Protein AF-A0A1Y4W9P8-F1 (afdb_monomer)

Radius of gyration: 13.38 Å; Cα contacts (8 Å, |Δi|>4): 61; chains: 1; bounding box: 32×14×40 Å

pLDDT: mean 83.66, std 8.7, range [52.19, 92.06]

Solvent-accessible surface area (backbone atoms only — not comparable to full-atom values): 3007 Å² total; per-residue (Å²): 115,66,68,62,53,52,32,52,52,19,48,51,42,16,52,52,12,51,50,38,34,52,50,26,50,54,28,53,77,68,66,76,44,53,74,67,54,34,50,51,37,34,52,51,11,48,50,34,24,54,50,14,28,45,78,32,67,74,47,133

Mean predicted aligned error: 5.36 Å

Secondary structure (DSSP, 8-state):
-HHHHHHHHHHHHHHHHHHHHHHHHHHHHTT-S-HHHHHHHHHHHHHHHHHHHHHTTS--

Nearest PDB structures (foldseek):
  2p22-assembly1_B  TM=8.937E-01  e=6.405E+00  Saccharomyces cerevisiae
  6s1k-assembly1_K  TM=5.096E-01  e=6.797E+00  Escherichia coli str. K-12 substr. MG1655star
  7a0g-as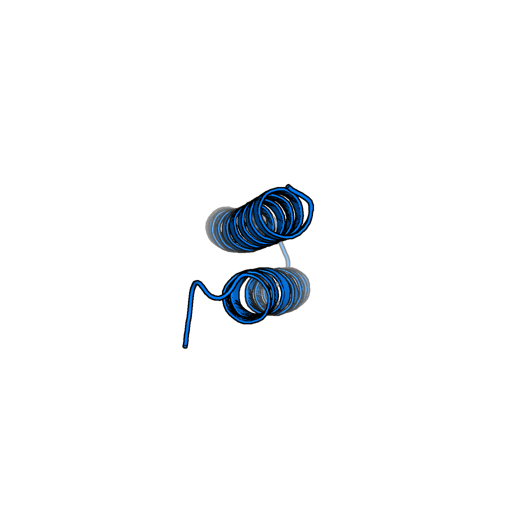sembly1_FFF  TM=4.309E-01  e=5.689E+00  Serratia marcescens

Foldseek 3Di:
DVLVVLLVVLVVQLVVLVVLLVVLVVCVVVVVDDPVRSVVSNVSSCCSNVVSCVSSVVDD

Sequence (60 aa):
MRAKKFRTICGIVACAGLFLMLGAAGGSDTGTLDLREIFWMTLLGLGLFAGGCYLGGYIE

Structure (mmCIF, N/CA/C/O backbone):
data_AF-A0A1Y4W9P8-F1
#
_entry.id   AF-A0A1Y4W9P8-F1
#
loop_
_atom_site.group_PDB
_atom_site.id
_atom_site.type_symbol
_atom_site.label_atom_id
_atom_site.label_alt_id
_atom_site.label_comp_id
_atom_site.label_asym_id
_atom_site.label_entity_id
_atom_site.label_seq_id
_atom_site.pdbx_PDB_ins_code
_atom_site.Cartn_x
_atom_site.Cartn_y
_atom_site.Cartn_z
_atom_site.occupancy
_atom_site.B_iso_or_equiv
_atom_site.auth_seq_id
_atom_site.auth_comp_id
_atom_site.auth_asym_id
_atom_site.auth_atom_id
_atom_site.pdbx_PDB_model_num
ATOM 1 N N . MET A 1 1 ? -10.588 1.347 22.179 1.00 52.19 1 MET A N 1
ATOM 2 C CA . MET A 1 1 ? -9.194 1.534 21.693 1.00 52.19 1 MET A CA 1
ATOM 3 C C . MET A 1 1 ? -8.800 0.650 20.499 1.00 52.19 1 MET A C 1
ATOM 5 O O . MET A 1 1 ? -8.063 1.143 19.654 1.00 52.19 1 MET A O 1
ATOM 9 N N . ARG A 1 2 ? -9.254 -0.615 20.377 1.00 60.81 2 ARG A N 1
ATOM 10 C CA . ARG A 1 2 ? -8.843 -1.511 19.265 1.00 60.81 2 ARG A CA 1
ATOM 11 C C . ARG A 1 2 ? -9.277 -1.040 17.869 1.00 60.81 2 ARG A C 1
ATOM 13 O O . ARG A 1 2 ? -8.454 -1.056 16.965 1.00 60.81 2 ARG A O 1
ATOM 20 N N . ALA A 1 3 ? -10.505 -0.539 17.715 1.00 65.00 3 ALA A N 1
ATOM 21 C CA . ALA A 1 3 ? -11.007 -0.046 16.426 1.00 65.00 3 ALA A CA 1
ATOM 22 C C . ALA A 1 3 ? -10.187 1.136 15.873 1.00 65.00 3 ALA A C 1
ATOM 24 O O . ALA A 1 3 ? -9.902 1.194 14.683 1.00 65.00 3 ALA A O 1
ATOM 25 N N . LYS A 1 4 ? -9.716 2.038 16.749 1.00 69.38 4 LYS A N 1
ATOM 26 C CA . LYS A 1 4 ? -8.866 3.171 16.350 1.00 69.38 4 LYS A CA 1
ATOM 27 C C . LYS A 1 4 ? -7.502 2.701 15.825 1.00 69.38 4 LYS A C 1
ATOM 29 O O . LYS A 1 4 ? -7.038 3.212 14.816 1.00 69.38 4 LYS A O 1
ATOM 34 N N . LYS A 1 5 ? -6.902 1.689 16.471 1.00 74.94 5 LYS A N 1
ATOM 35 C CA . LYS A 1 5 ? -5.654 1.057 16.007 1.00 74.94 5 LYS A CA 1
ATOM 36 C C . LYS A 1 5 ? -5.844 0.330 14.674 1.00 74.94 5 LYS A C 1
ATOM 38 O O . LYS A 1 5 ? -4.995 0.451 13.803 1.00 74.94 5 LYS A O 1
ATOM 43 N N . PHE A 1 6 ? -6.962 -0.376 14.505 1.00 79.31 6 PHE A N 1
ATOM 44 C CA . PHE A 1 6 ? -7.285 -1.083 13.263 1.00 79.31 6 PHE A CA 1
ATOM 45 C C . PHE A 1 6 ? -7.414 -0.122 12.075 1.00 79.31 6 PHE A C 1
ATOM 47 O O . PHE A 1 6 ? -6.840 -0.357 11.016 1.00 79.31 6 PHE A O 1
ATOM 54 N N . ARG A 1 7 ? -8.073 1.018 12.300 1.00 80.56 7 ARG A N 1
ATOM 55 C CA . ARG A 1 7 ? -8.214 2.086 11.310 1.00 80.56 7 ARG A CA 1
ATOM 56 C C . ARG A 1 7 ? -6.867 2.685 10.902 1.00 80.56 7 ARG A C 1
ATOM 58 O O . ARG A 1 7 ? -6.598 2.837 9.719 1.00 80.56 7 ARG A O 1
ATOM 65 N N . THR A 1 8 ? -5.988 2.936 11.874 1.00 84.44 8 THR A N 1
ATOM 66 C CA . THR A 1 8 ? -4.615 3.392 11.612 1.00 84.44 8 THR A CA 1
ATOM 67 C C . THR A 1 8 ? -3.815 2.382 10.792 1.00 84.44 8 THR A C 1
ATOM 69 O O . THR A 1 8 ? -3.148 2.785 9.849 1.00 84.44 8 THR A O 1
ATOM 72 N N . ILE A 1 9 ? -3.894 1.085 11.104 1.00 87.75 9 ILE A N 1
ATOM 73 C CA . ILE A 1 9 ? -3.197 0.044 10.330 1.00 87.75 9 ILE A CA 1
ATOM 74 C C . ILE A 1 9 ? -3.724 0.009 8.892 1.00 87.75 9 ILE A C 1
ATOM 7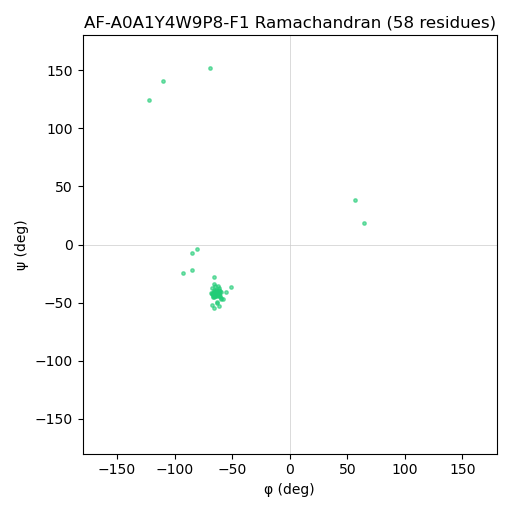6 O O . ILE A 1 9 ? -2.930 -0.007 7.959 1.00 87.75 9 ILE A O 1
ATOM 80 N N . CYS A 1 10 ? -5.043 0.080 8.705 1.00 86.19 10 CYS A N 1
ATOM 81 C CA . CYS A 1 10 ? -5.656 0.156 7.379 1.00 86.19 10 CYS A CA 1
ATOM 82 C C . CYS A 1 10 ? -5.202 1.398 6.595 1.00 86.19 10 CYS A C 1
ATOM 84 O O . CYS A 1 10 ? -4.886 1.292 5.414 1.00 86.19 10 CYS A O 1
ATOM 86 N N . GLY A 1 11 ? -5.075 2.551 7.259 1.00 86.50 11 GLY A N 1
ATOM 87 C CA . GLY A 1 11 ? -4.513 3.762 6.656 1.00 86.50 11 GLY A CA 1
ATOM 88 C C . GLY A 1 11 ? -3.037 3.618 6.266 1.00 86.50 11 GLY A C 1
ATOM 89 O O . GLY A 1 11 ? -2.643 4.068 5.195 1.00 86.50 11 GLY A O 1
ATOM 90 N N . ILE A 1 12 ? -2.220 2.944 7.086 1.00 90.50 12 ILE A N 1
ATOM 91 C CA . ILE A 1 12 ? -0.811 2.653 6.761 1.00 90.50 12 ILE A CA 1
ATOM 92 C C . ILE A 1 12 ? -0.721 1.722 5.548 1.00 90.50 12 ILE A C 1
ATOM 94 O O . ILE A 1 12 ? 0.073 1.974 4.646 1.00 90.50 12 ILE A O 1
ATOM 98 N N . VAL A 1 13 ? -1.552 0.677 5.505 1.00 89.38 13 VAL A N 1
ATOM 99 C CA . VAL A 1 13 ? -1.637 -0.259 4.374 1.00 89.38 13 VAL A CA 1
ATOM 100 C C . VAL A 1 13 ? -2.065 0.467 3.100 1.00 89.38 13 VAL A C 1
ATOM 102 O O . VAL A 1 13 ? -1.464 0.250 2.048 1.00 89.38 13 VAL A O 1
ATOM 105 N N . ALA A 1 14 ? -3.033 1.381 3.197 1.00 89.75 14 ALA A N 1
ATOM 106 C CA . ALA A 1 14 ? -3.435 2.195 2.062 1.00 89.75 14 ALA A CA 1
ATOM 107 C C . ALA A 1 14 ? -2.281 3.089 1.578 1.00 89.75 14 ALA A C 1
ATOM 109 O O . ALA A 1 14 ? -1.915 3.039 0.406 1.00 89.75 14 ALA A O 1
ATOM 110 N N . CYS A 1 15 ? -1.625 3.830 2.478 1.00 90.81 15 CYS A N 1
ATOM 111 C CA . CYS A 1 15 ? -0.443 4.627 2.134 1.00 90.81 15 CYS A CA 1
ATOM 112 C C . CYS A 1 15 ? 0.667 3.792 1.479 1.00 90.81 15 CYS A C 1
ATOM 114 O O . CYS A 1 15 ? 1.269 4.243 0.508 1.00 90.81 15 CYS A O 1
ATOM 116 N N . ALA A 1 16 ? 0.922 2.576 1.967 1.00 91.44 16 ALA A N 1
ATOM 117 C CA . ALA A 1 16 ? 1.898 1.670 1.365 1.00 91.44 1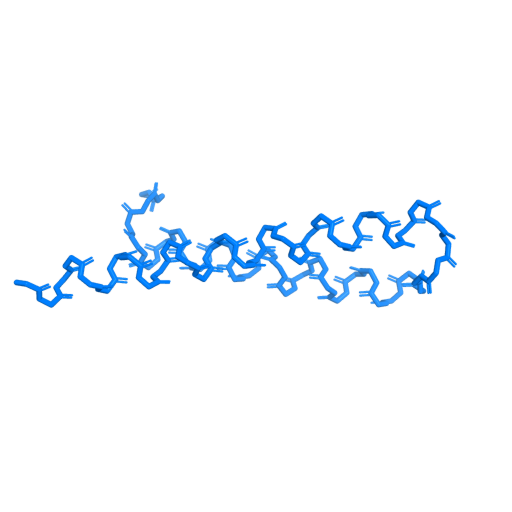6 ALA A CA 1
ATOM 118 C C . ALA A 1 16 ? 1.503 1.261 -0.066 1.00 91.44 16 ALA A C 1
ATOM 120 O O . ALA A 1 16 ? 2.351 1.265 -0.957 1.00 91.44 16 ALA A O 1
ATOM 121 N N . GLY A 1 17 ? 0.217 0.979 -0.312 1.00 89.50 17 GLY A N 1
ATOM 122 C CA . GLY A 1 17 ? -0.308 0.713 -1.656 1.00 89.50 17 GLY A CA 1
ATOM 123 C C . GLY A 1 17 ? -0.144 1.899 -2.613 1.00 89.50 17 GLY A C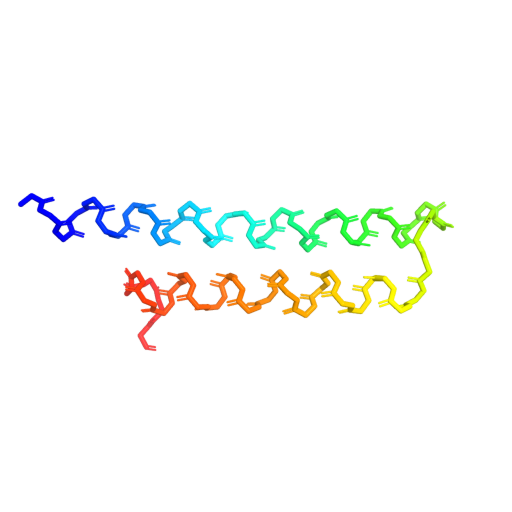 1
ATOM 124 O O . GLY A 1 17 ? 0.246 1.719 -3.766 1.00 89.50 17 GLY A O 1
ATOM 125 N N . LEU A 1 18 ? -0.351 3.123 -2.121 1.00 89.19 18 LEU A N 1
ATOM 126 C CA . LEU A 1 18 ? -0.143 4.351 -2.895 1.00 89.19 18 LEU A CA 1
ATOM 127 C C . LEU A 1 18 ? 1.343 4.595 -3.219 1.00 89.19 18 LEU A C 1
ATOM 129 O O . LEU A 1 18 ? 1.684 5.026 -4.318 1.00 89.19 18 LEU A O 1
ATOM 133 N N . PHE A 1 19 ? 2.241 4.283 -2.285 1.00 90.19 19 PHE A N 1
ATOM 134 C CA . PHE A 1 19 ? 3.686 4.355 -2.519 1.00 90.19 19 PHE A CA 1
ATOM 135 C C . PHE A 1 19 ? 4.160 3.337 -3.560 1.00 90.19 19 PHE A C 1
ATOM 137 O O . PHE A 1 19 ? 4.996 3.673 -4.396 1.00 90.19 19 PHE A O 1
ATOM 144 N N . LEU A 1 20 ? 3.607 2.120 -3.551 1.00 88.38 20 LEU A N 1
ATOM 145 C CA . LEU A 1 20 ? 3.887 1.117 -4.584 1.00 88.38 20 LEU A CA 1
ATOM 146 C C . LEU A 1 20 ? 3.453 1.594 -5.973 1.00 88.38 20 LEU A C 1
ATOM 148 O O . LEU A 1 20 ? 4.203 1.433 -6.931 1.00 88.38 20 LEU A O 1
ATOM 152 N N . MET A 1 21 ? 2.290 2.238 -6.068 1.00 88.75 21 MET A N 1
ATOM 153 C CA . MET A 1 21 ? 1.815 2.863 -7.306 1.00 88.75 21 MET A CA 1
ATOM 154 C C . MET A 1 21 ? 2.759 3.950 -7.825 1.00 88.75 21 MET A C 1
ATOM 156 O O . MET A 1 21 ? 3.095 3.965 -9.007 1.00 88.75 21 MET A O 1
ATOM 160 N N . LEU A 1 22 ? 3.220 4.841 -6.943 1.00 89.19 22 LEU A N 1
ATOM 161 C CA . LEU A 1 22 ? 4.186 5.889 -7.292 1.00 89.19 22 LEU A CA 1
ATOM 162 C C . LEU A 1 22 ? 5.536 5.305 -7.729 1.00 89.19 22 LEU A C 1
ATOM 164 O O . LEU A 1 22 ? 6.138 5.799 -8.679 1.00 89.19 22 LEU A O 1
ATOM 168 N N . GLY A 1 23 ? 5.995 4.240 -7.067 1.00 86.06 23 GLY A N 1
ATOM 169 C CA . GLY A 1 23 ? 7.205 3.516 -7.452 1.00 86.06 23 GLY A CA 1
ATOM 170 C C . GLY A 1 23 ? 7.078 2.844 -8.820 1.00 86.06 23 GLY A C 1
ATOM 171 O O . GLY A 1 23 ? 8.008 2.917 -9.619 1.00 86.06 23 GLY A O 1
ATOM 172 N N . ALA A 1 24 ? 5.920 2.251 -9.121 1.00 87.06 24 ALA A N 1
ATOM 173 C CA . ALA A 1 24 ? 5.638 1.667 -10.430 1.00 87.06 24 ALA A CA 1
ATOM 174 C C . ALA A 1 24 ? 5.608 2.734 -11.537 1.00 87.06 24 ALA A C 1
ATOM 176 O O . ALA A 1 24 ? 6.184 2.516 -12.601 1.00 87.06 24 ALA A O 1
ATOM 177 N N . ALA A 1 25 ? 5.009 3.901 -11.270 1.00 85.94 25 ALA A N 1
ATOM 178 C CA . ALA A 1 25 ? 5.022 5.036 -12.191 1.00 85.94 25 ALA A CA 1
ATOM 179 C C . ALA A 1 25 ? 6.455 5.529 -12.457 1.00 85.94 25 ALA A C 1
ATOM 181 O O . ALA A 1 25 ? 6.900 5.512 -13.600 1.00 85.94 25 ALA A O 1
ATOM 182 N N . GLY A 1 26 ? 7.231 5.828 -11.407 1.00 86.00 26 GLY A N 1
ATOM 183 C CA . GLY A 1 26 ? 8.621 6.269 -11.571 1.00 86.00 26 GLY A CA 1
ATOM 184 C C . GLY A 1 26 ? 9.520 5.220 -12.240 1.00 86.00 26 GLY A C 1
ATOM 185 O O . GLY A 1 26 ? 10.390 5.556 -13.044 1.00 86.00 26 GLY A O 1
ATOM 186 N N . GLY A 1 27 ? 9.293 3.934 -11.962 1.00 84.44 27 GLY A N 1
ATOM 187 C CA . GLY A 1 27 ? 9.972 2.825 -12.632 1.00 84.44 27 GLY A CA 1
ATOM 188 C C . GLY A 1 27 ? 9.639 2.718 -14.121 1.00 84.44 27 GLY A C 1
ATOM 189 O O . GLY A 1 27 ? 10.514 2.408 -14.932 1.00 84.44 27 GLY A O 1
ATOM 190 N N . SER A 1 28 ? 8.393 3.035 -14.482 1.00 82.75 28 SER A N 1
ATOM 191 C CA . SER A 1 28 ? 7.947 3.140 -15.871 1.00 82.75 28 SER A CA 1
ATOM 192 C C . SER A 1 28 ? 8.619 4.307 -16.593 1.00 82.75 28 SER A C 1
ATOM 194 O O . SER A 1 28 ? 9.094 4.129 -17.711 1.00 82.75 28 SER A O 1
ATOM 196 N N . ASP A 1 29 ? 8.706 5.481 -15.960 1.00 83.50 29 ASP A N 1
ATOM 197 C CA . ASP A 1 29 ? 9.322 6.678 -16.554 1.00 83.50 29 ASP A CA 1
ATOM 198 C C . ASP A 1 29 ? 10.831 6.511 -16.779 1.00 83.50 29 ASP A C 1
ATOM 200 O O . ASP A 1 29 ? 11.394 7.018 -17.749 1.00 83.50 29 ASP A O 1
ATOM 204 N N . THR A 1 30 ? 11.496 5.767 -15.892 1.00 83.19 30 THR A N 1
ATOM 205 C CA . THR A 1 30 ? 12.944 5.518 -15.978 1.00 83.19 30 THR A CA 1
ATOM 206 C C . THR A 1 30 ? 13.279 4.336 -16.904 1.00 83.19 30 THR A C 1
ATOM 208 O O . THR A 1 30 ? 14.450 4.080 -17.176 1.00 83.19 30 THR A O 1
ATOM 211 N N . GLY A 1 31 ? 12.270 3.593 -17.381 1.00 81.31 31 GLY A N 1
ATOM 212 C CA . GLY A 1 31 ? 12.452 2.378 -18.185 1.00 81.31 31 GLY A CA 1
ATOM 213 C C . GLY A 1 31 ? 13.137 1.230 -17.433 1.00 81.31 31 GLY A C 1
ATOM 214 O O . GLY A 1 31 ? 13.681 0.323 -18.059 1.00 81.31 31 GLY A O 1
ATOM 215 N N . THR A 1 32 ? 13.160 1.278 -16.098 1.00 79.12 32 THR A N 1
ATOM 216 C CA . THR A 1 32 ? 13.839 0.290 -15.245 1.00 79.12 32 THR A CA 1
ATOM 217 C C . THR A 1 32 ? 12.979 -0.933 -14.955 1.00 79.12 32 THR A C 1
ATOM 219 O O . THR A 1 32 ? 13.527 -1.986 -14.631 1.00 79.12 32 THR A O 1
ATOM 222 N N . LEU A 1 33 ? 11.654 -0.816 -15.074 1.00 76.25 33 LEU A N 1
ATOM 223 C CA . LEU A 1 33 ? 10.72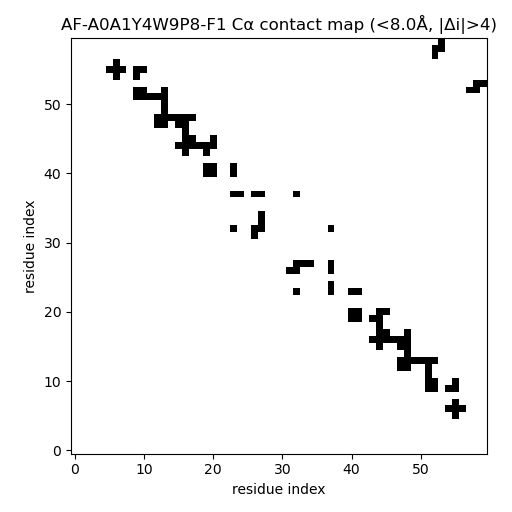1 -1.926 -14.909 1.00 76.25 33 LEU A CA 1
ATOM 224 C C . LEU A 1 33 ? 10.086 -2.333 -16.239 1.00 76.25 33 LEU A C 1
ATOM 226 O O . LEU A 1 33 ? 9.693 -1.495 -17.048 1.00 76.25 33 LEU A O 1
ATOM 230 N N . ASP A 1 34 ? 9.926 -3.643 -16.419 1.00 83.56 34 ASP A N 1
ATOM 231 C CA . ASP A 1 34 ? 9.171 -4.208 -17.534 1.00 83.56 34 ASP A CA 1
ATOM 232 C C . ASP A 1 34 ? 7.667 -3.918 -17.386 1.00 83.56 34 ASP A C 1
ATOM 234 O O . ASP A 1 34 ? 7.140 -3.836 -16.273 1.00 83.56 34 ASP A O 1
ATOM 238 N N . LEU A 1 35 ? 6.945 -3.832 -18.509 1.00 83.00 35 LEU A N 1
ATOM 239 C CA . LEU A 1 35 ? 5.490 -3.625 -18.538 1.00 83.00 35 LEU A CA 1
ATOM 240 C C . LEU A 1 35 ? 4.737 -4.611 -17.639 1.00 83.00 35 LEU A C 1
ATOM 242 O O . LEU A 1 35 ? 3.751 -4.241 -16.998 1.00 83.00 35 LEU A O 1
ATOM 246 N N . ARG A 1 36 ? 5.207 -5.861 -17.559 1.00 84.38 36 ARG A N 1
ATOM 247 C CA . ARG A 1 36 ? 4.597 -6.869 -16.692 1.00 84.38 36 ARG A CA 1
ATOM 248 C C . ARG A 1 36 ? 4.794 -6.542 -15.212 1.00 84.38 36 ARG A C 1
ATOM 250 O O . ARG A 1 36 ? 3.852 -6.681 -14.438 1.00 84.38 36 ARG A O 1
ATOM 257 N N . GLU A 1 37 ? 5.983 -6.097 -14.823 1.00 87.00 37 GLU A N 1
ATOM 258 C CA . GLU A 1 37 ? 6.302 -5.716 -13.441 1.00 87.00 37 GLU A CA 1
ATOM 259 C C . GLU A 1 37 ? 5.488 -4.488 -13.022 1.00 87.00 37 GLU A C 1
ATOM 261 O O . GLU A 1 37 ? 4.861 -4.495 -11.963 1.00 87.00 37 GLU A O 1
ATOM 266 N N . ILE A 1 38 ? 5.410 -3.478 -13.896 1.00 87.38 38 ILE A N 1
ATOM 267 C CA . ILE A 1 38 ? 4.600 -2.273 -13.679 1.00 87.38 38 ILE A CA 1
ATOM 268 C C . ILE A 1 38 ? 3.138 -2.664 -13.475 1.00 87.38 38 ILE A C 1
ATOM 270 O O . ILE A 1 38 ? 2.518 -2.220 -12.510 1.00 87.38 38 ILE A O 1
ATOM 274 N N . PHE A 1 39 ? 2.591 -3.535 -14.330 1.00 87.31 39 PHE A N 1
ATOM 275 C CA . PHE A 1 39 ? 1.206 -3.986 -14.219 1.00 87.31 39 PHE A CA 1
ATOM 276 C C . PHE A 1 39 ? 0.928 -4.685 -12.883 1.00 87.31 39 PHE A C 1
ATOM 278 O O . PHE A 1 39 ? -0.047 -4.355 -12.209 1.00 87.31 39 PHE A O 1
ATOM 285 N N . TRP A 1 40 ? 1.797 -5.607 -12.457 1.00 90.38 40 TRP A N 1
ATOM 286 C CA . TRP A 1 40 ? 1.626 -6.319 -11.188 1.00 90.38 40 TRP A CA 1
ATOM 287 C C . TRP A 1 40 ? 1.805 -5.410 -9.969 1.00 90.38 40 TRP A C 1
ATOM 289 O O . TRP A 1 40 ? 1.005 -5.496 -9.036 1.00 90.38 40 TRP A O 1
ATOM 299 N N . MET A 1 41 ? 2.794 -4.512 -9.971 1.00 89.50 41 MET A N 1
ATOM 300 C CA . MET A 1 41 ? 2.994 -3.549 -8.880 1.00 89.50 41 MET A CA 1
ATOM 301 C C . MET A 1 41 ? 1.829 -2.571 -8.764 1.00 89.50 41 MET A C 1
ATOM 303 O O . MET A 1 41 ? 1.360 -2.297 -7.660 1.00 89.50 41 MET A O 1
ATOM 307 N N . THR A 1 42 ? 1.320 -2.106 -9.903 1.00 88.38 42 THR A N 1
ATOM 308 C CA . THR A 1 42 ? 0.144 -1.237 -9.984 1.00 88.38 42 THR A CA 1
ATOM 309 C C . THR A 1 42 ? -1.086 -1.978 -9.456 1.00 88.38 42 THR A C 1
ATOM 311 O O . THR A 1 42 ? -1.775 -1.492 -8.565 1.00 88.38 42 THR A O 1
ATOM 314 N N . LEU A 1 43 ? -1.340 -3.207 -9.912 1.00 92.06 43 LEU A N 1
ATOM 315 C CA . LEU A 1 43 ? -2.490 -3.999 -9.472 1.00 92.06 43 LEU A CA 1
ATOM 316 C C . LEU A 1 43 ? -2.455 -4.300 -7.962 1.00 92.06 43 LEU A C 1
ATOM 318 O O . LEU A 1 43 ? -3.466 -4.141 -7.274 1.00 92.06 43 LEU A O 1
ATOM 322 N N . LEU A 1 44 ? -1.291 -4.685 -7.431 1.00 91.62 44 LEU A N 1
ATOM 323 C CA . LEU A 1 44 ? -1.102 -4.928 -5.999 1.00 91.62 44 LEU A CA 1
ATOM 324 C C . LEU A 1 44 ? -1.225 -3.641 -5.178 1.00 91.62 44 LEU A C 1
ATOM 326 O O . LEU A 1 44 ? -1.890 -3.643 -4.142 1.00 91.62 44 LEU A O 1
ATOM 330 N N . GLY A 1 45 ? -0.639 -2.539 -5.652 1.00 91.31 45 GLY A N 1
ATOM 331 C CA . GLY A 1 45 ? -0.759 -1.223 -5.029 1.00 91.31 45 GLY A CA 1
ATOM 332 C C . GLY A 1 45 ? -2.210 -0.748 -4.965 1.00 91.31 45 GLY A C 1
ATO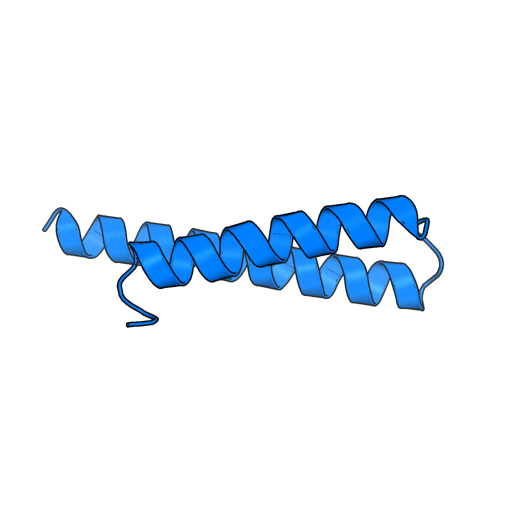M 333 O O . GLY A 1 45 ? -2.651 -0.258 -3.925 1.00 91.31 45 GLY A O 1
ATOM 334 N N . LEU A 1 46 ? -2.988 -0.984 -6.029 1.00 90.75 46 LEU A N 1
ATOM 335 C CA . LEU A 1 46 ? -4.406 -0.625 -6.095 1.00 90.75 46 LEU A CA 1
ATOM 336 C C . LEU A 1 46 ? -5.213 -1.453 -5.102 1.00 90.75 46 LEU A C 1
ATOM 338 O O . LEU A 1 46 ? -6.038 -0.905 -4.377 1.00 90.75 46 LEU A O 1
ATOM 342 N N . GLY A 1 47 ? -4.958 -2.762 -5.052 1.00 91.38 47 GLY A N 1
ATOM 343 C CA . GLY A 1 47 ? -5.626 -3.677 -4.132 1.00 91.38 47 GLY A CA 1
ATOM 344 C C . GLY A 1 47 ? -5.359 -3.326 -2.668 1.00 91.38 47 GLY A C 1
ATOM 345 O O . GLY A 1 47 ? -6.293 -3.283 -1.869 1.00 91.38 47 GLY A O 1
ATOM 346 N N . LEU A 1 48 ? -4.108 -3.007 -2.318 1.00 90.06 48 LEU A N 1
ATOM 347 C CA . LEU A 1 48 ? -3.746 -2.564 -0.968 1.00 90.06 48 LEU A CA 1
ATOM 348 C C . LEU A 1 48 ? -4.369 -1.209 -0.619 1.00 90.06 48 LEU A C 1
ATOM 350 O O . LEU A 1 48 ? -4.861 -1.030 0.495 1.00 90.06 48 LEU A O 1
ATOM 354 N N . PHE A 1 49 ? -4.366 -0.267 -1.564 1.00 89.38 49 PHE A N 1
ATOM 355 C CA . PHE A 1 49 ? -4.942 1.060 -1.375 1.00 89.38 49 PHE A CA 1
ATOM 356 C C . PHE A 1 49 ? -6.460 1.002 -1.194 1.00 89.38 49 PHE A C 1
ATOM 358 O O . PHE A 1 49 ? -6.980 1.455 -0.175 1.00 89.38 49 PHE A O 1
ATOM 365 N N . ALA A 1 50 ? -7.168 0.386 -2.141 1.00 88.75 50 ALA A N 1
ATOM 366 C CA . ALA A 1 50 ? -8.618 0.249 -2.100 1.00 88.75 50 ALA A CA 1
ATOM 367 C C . ALA A 1 50 ? -9.070 -0.619 -0.918 1.00 88.75 50 ALA A C 1
ATOM 369 O O . ALA A 1 50 ? -9.976 -0.230 -0.185 1.00 88.75 50 ALA A O 1
ATOM 370 N N . GLY A 1 51 ? -8.401 -1.751 -0.675 1.00 87.44 51 GLY A N 1
ATOM 371 C CA . GLY A 1 51 ? -8.699 -2.637 0.450 1.00 87.44 51 GLY A CA 1
ATOM 372 C C . GLY A 1 51 ? -8.438 -1.978 1.804 1.00 87.44 51 GLY A C 1
ATOM 373 O O . GLY A 1 51 ? -9.276 -2.068 2.699 1.00 87.44 51 GLY A O 1
ATOM 374 N N . GLY A 1 52 ? -7.319 -1.261 1.950 1.00 86.94 52 GLY A N 1
ATOM 375 C CA . GLY A 1 52 ? -6.998 -0.494 3.154 1.00 86.94 52 GLY A CA 1
ATOM 376 C C . GLY A 1 52 ? -7.986 0.647 3.400 1.00 86.94 52 GLY A C 1
ATOM 377 O O . GLY A 1 52 ? -8.445 0.839 4.525 1.00 86.94 52 GLY A O 1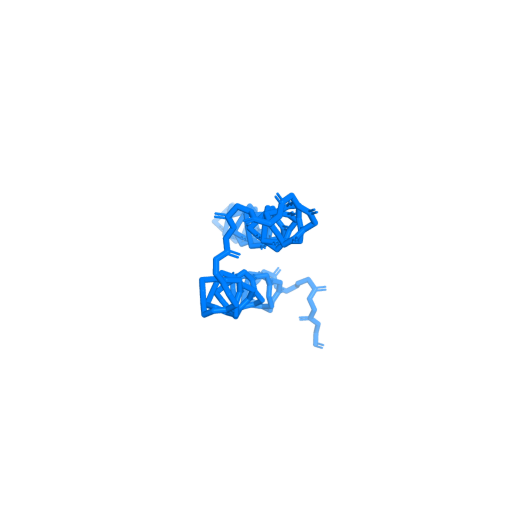
ATOM 378 N N . CYS A 1 53 ? -8.392 1.368 2.357 1.00 83.75 53 CYS A N 1
ATOM 379 C CA . CYS A 1 53 ? -9.405 2.409 2.485 1.00 83.75 53 CYS A CA 1
ATOM 380 C C . CYS A 1 53 ? -10.797 1.850 2.826 1.00 83.75 53 CYS A C 1
ATOM 382 O O . CYS A 1 53 ? -11.465 2.407 3.697 1.00 83.75 53 CYS A O 1
ATOM 384 N N . TYR A 1 54 ? -11.210 0.741 2.206 1.00 85.00 54 TYR A N 1
ATOM 385 C CA . TYR A 1 54 ? -12.506 0.102 2.454 1.00 85.00 54 TYR A CA 1
ATOM 386 C C . TYR A 1 54 ? -12.586 -0.503 3.865 1.00 85.00 54 TYR A C 1
ATOM 388 O O . TYR A 1 54 ? -13.460 -0.154 4.655 1.00 85.00 54 TYR A O 1
ATOM 396 N N . LEU A 1 55 ? -11.609 -1.335 4.251 1.00 83.44 55 LEU A N 1
ATOM 397 C CA . LEU A 1 55 ? -11.549 -1.946 5.589 1.00 83.44 55 LEU A CA 1
ATOM 398 C C . LEU A 1 55 ? -11.323 -0.910 6.702 1.00 83.44 55 LEU A C 1
ATOM 400 O O . LEU A 1 55 ? -11.736 -1.113 7.845 1.00 83.44 55 LEU A O 1
ATOM 404 N N . GLY A 1 56 ? -10.668 0.207 6.378 1.00 81.75 56 GLY A N 1
ATOM 405 C CA . GLY A 1 56 ? -10.481 1.340 7.279 1.00 81.75 56 GLY A CA 1
ATOM 406 C C . GLY A 1 56 ? -11.693 2.273 7.386 1.00 81.75 56 GLY A C 1
ATOM 407 O O . GLY A 1 56 ? -11.642 3.225 8.172 1.00 81.75 56 GLY A O 1
ATOM 408 N N . GLY A 1 57 ? -12.768 2.045 6.622 1.00 81.25 57 GLY A N 1
ATOM 409 C CA . GLY A 1 57 ? -13.925 2.946 6.579 1.00 81.25 57 GLY A CA 1
ATOM 410 C C . GLY A 1 57 ? -13.530 4.377 6.195 1.00 81.25 57 GLY A C 1
ATOM 411 O O . GLY A 1 57 ? -13.970 5.343 6.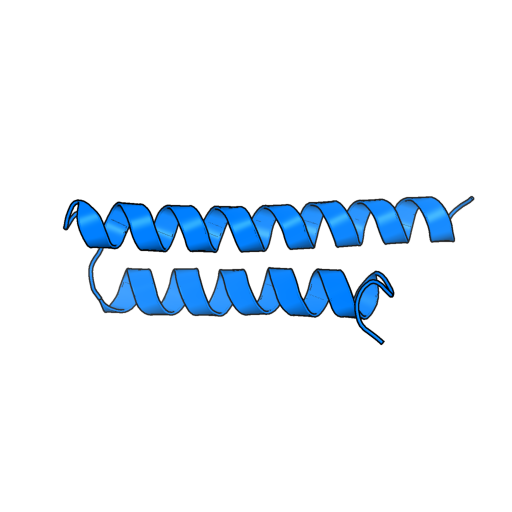823 1.00 81.25 57 GLY A O 1
ATOM 412 N N . TYR A 1 58 ? -12.579 4.506 5.268 1.00 73.31 58 TYR A N 1
ATOM 413 C CA . TYR A 1 58 ? -12.193 5.769 4.632 1.00 73.31 58 TYR A CA 1
ATOM 414 C C . TYR A 1 58 ? -12.963 6.003 3.329 1.00 73.31 58 TYR A C 1
ATOM 416 O O . TYR A 1 58 ? -13.116 7.148 2.917 1.00 73.31 58 TYR A O 1
ATOM 424 N N . ILE A 1 59 ? -13.437 4.923 2.706 1.00 66.12 59 ILE A N 1
ATOM 425 C CA . ILE A 1 59 ? -14.335 4.921 1.552 1.00 66.12 59 ILE A CA 1
ATOM 426 C C . ILE A 1 59 ? -15.571 4.131 1.993 1.00 66.12 59 ILE A C 1
ATOM 428 O O . ILE A 1 59 ? -15.417 3.018 2.501 1.00 66.12 59 ILE A O 1
ATOM 432 N N . GLU A 1 60 ? -16.747 4.749 1.878 1.00 54.91 60 GLU A N 1
ATOM 433 C CA . GLU A 1 60 ? -18.062 4.156 2.170 1.00 54.91 60 GLU A CA 1
ATOM 434 C C . GLU A 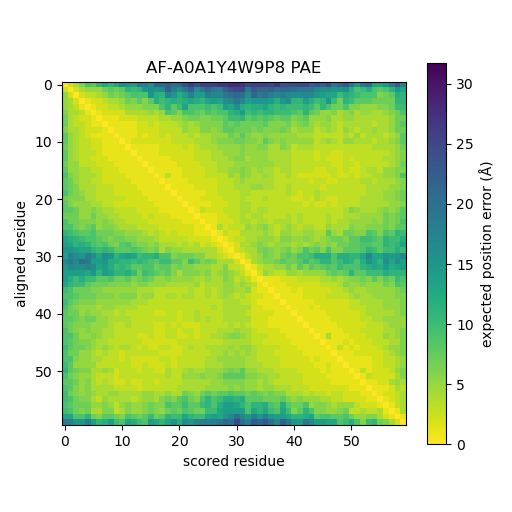1 60 ? -18.657 3.517 0.911 1.00 54.91 60 GLU A C 1
ATOM 436 O O . GLU A 1 60 ? -18.515 4.133 -0.173 1.00 54.91 60 GLU A O 1
#